Protein AF-A0A2E5WAD1-F1 (afdb_monomer_lite)

Sequence (113 aa):
MRWTLRTIFIHGFAVATLPQMLMAQTTISIWQDGGGDVVSLGDALDELPNRLGEPYVLEFLDSGTYQEMVIVEVRIRDNGSLTIRAASGVAPILRASENKGPGRDRLYRTDTS

pLDDT: mean 76.49, std 21.77, range [30.94, 97.62]

Structure (mmCIF, N/CA/C/O backbone):
data_AF-A0A2E5WAD1-F1
#
_entry.id   AF-A0A2E5WAD1-F1
#
loop_
_atom_site.group_PDB
_atom_site.id
_atom_site.type_symbol
_atom_site.label_atom_id
_atom_site.label_alt_id
_atom_site.label_comp_id
_atom_site.label_asym_id
_atom_site.label_entity_id
_atom_site.label_seq_id
_atom_site.pdbx_PDB_ins_code
_atom_site.Cartn_x
_atom_site.Cartn_y
_atom_site.Cartn_z
_atom_site.occupancy
_atom_site.B_iso_or_equiv
_atom_site.auth_seq_id
_atom_site.auth_comp_id
_atom_site.auth_asym_id
_atom_site.auth_atom_id
_atom_site.pdbx_PDB_model_num
ATOM 1 N N . MET A 1 1 ? -66.825 21.015 -33.545 1.00 37.91 1 MET A N 1
ATOM 2 C CA . MET A 1 1 ? -65.388 20.788 -33.810 1.00 37.91 1 MET A CA 1
ATOM 3 C C . MET A 1 1 ? -64.734 20.359 -32.507 1.00 37.91 1 MET A C 1
ATOM 5 O O . MET A 1 1 ? -64.839 21.076 -31.524 1.00 37.91 1 MET A O 1
ATOM 9 N N . ARG A 1 2 ? -64.199 19.134 -32.478 1.00 43.91 2 ARG A N 1
ATOM 10 C CA . ARG A 1 2 ? -63.580 18.470 -31.321 1.00 43.91 2 ARG A CA 1
ATOM 11 C C . ARG A 1 2 ? -62.063 18.604 -31.435 1.00 43.91 2 ARG A C 1
ATOM 13 O O . ARG A 1 2 ? -61.547 18.250 -32.488 1.00 43.91 2 ARG A O 1
ATOM 20 N N . TRP A 1 3 ? -61.384 19.014 -30.367 1.00 30.94 3 TRP A N 1
ATOM 21 C CA . TRP A 1 3 ? -59.949 18.777 -30.183 1.00 30.94 3 TRP A CA 1
ATOM 22 C C . TRP A 1 3 ? -59.696 18.354 -28.733 1.00 30.94 3 TRP A C 1
ATOM 24 O O . TRP A 1 3 ? -60.181 18.975 -27.791 1.00 30.94 3 TRP A O 1
ATOM 34 N N . THR A 1 4 ? -59.023 17.217 -28.595 1.00 44.78 4 THR A N 1
ATOM 35 C CA . THR A 1 4 ? -58.898 16.388 -27.393 1.00 44.78 4 THR A CA 1
ATOM 36 C C . THR A 1 4 ? -57.599 16.727 -26.660 1.00 44.78 4 THR A C 1
ATOM 38 O O . THR A 1 4 ? -56.528 16.687 -27.262 1.00 44.78 4 THR A O 1
ATOM 41 N N . LEU A 1 5 ? -57.678 17.026 -25.362 1.00 39.53 5 LEU A N 1
ATOM 42 C CA . LEU A 1 5 ? -56.524 17.257 -24.489 1.00 39.53 5 LEU A CA 1
ATOM 43 C C . LEU A 1 5 ? -55.908 15.898 -24.103 1.00 39.53 5 LEU A C 1
ATOM 45 O O . LEU A 1 5 ? -56.587 15.065 -23.503 1.00 39.53 5 LEU A O 1
ATOM 49 N N . ARG A 1 6 ? -54.644 15.638 -24.461 1.00 40.22 6 ARG A N 1
ATOM 50 C CA . ARG A 1 6 ? -53.900 14.457 -23.989 1.00 40.22 6 ARG A CA 1
ATOM 51 C C . ARG A 1 6 ? -53.031 14.842 -22.793 1.00 40.22 6 ARG A C 1
ATOM 53 O O . ARG A 1 6 ? -51.970 15.435 -22.953 1.00 40.22 6 ARG A O 1
ATOM 60 N N . THR A 1 7 ? -53.503 14.480 -21.607 1.00 45.03 7 THR A N 1
ATOM 61 C CA . THR A 1 7 ? -52.747 14.470 -20.350 1.00 45.03 7 THR A CA 1
ATOM 62 C C . THR A 1 7 ? -51.622 13.436 -20.429 1.00 45.03 7 THR A C 1
ATOM 64 O O . THR A 1 7 ? -51.885 12.266 -20.706 1.00 45.03 7 THR A O 1
ATOM 67 N N . ILE A 1 8 ? -50.381 13.848 -20.169 1.00 51.16 8 ILE A N 1
ATOM 68 C CA . ILE A 1 8 ? -49.234 12.946 -20.003 1.00 51.16 8 ILE A CA 1
ATOM 69 C C . ILE A 1 8 ? -48.990 12.786 -18.500 1.00 51.16 8 ILE A C 1
ATOM 71 O O . ILE A 1 8 ? -48.643 13.744 -17.815 1.00 51.16 8 ILE A O 1
ATOM 75 N N . PHE A 1 9 ? -49.194 11.57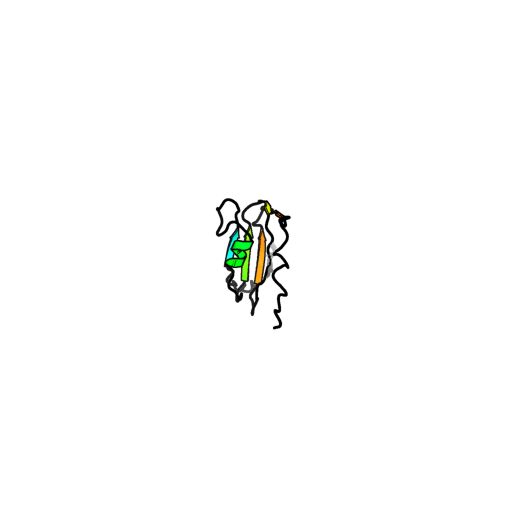1 -17.989 1.00 44.59 9 PHE A N 1
ATOM 76 C CA . PHE A 1 9 ? -48.750 11.155 -16.660 1.00 44.59 9 PHE A CA 1
ATOM 77 C C . PHE A 1 9 ? -47.267 10.778 -16.737 1.00 44.59 9 PHE A C 1
ATOM 79 O O . PHE A 1 9 ? -46.920 9.820 -17.426 1.00 44.59 9 PHE A O 1
ATOM 86 N N . ILE A 1 10 ? -46.401 11.483 -16.009 1.00 50.81 10 ILE A N 1
ATOM 87 C CA . ILE A 1 10 ? -45.027 11.035 -15.754 1.00 50.81 10 ILE A CA 1
ATOM 88 C C . ILE A 1 10 ? -45.010 10.431 -14.348 1.00 50.81 10 ILE A C 1
ATOM 90 O O . ILE A 1 10 ? -45.017 11.150 -13.354 1.00 50.81 10 ILE A O 1
ATOM 94 N N . HIS A 1 11 ? -45.023 9.100 -14.273 1.00 43.56 11 HIS A N 1
ATOM 95 C CA . HIS A 1 11 ? -44.591 8.372 -13.081 1.00 43.56 11 HIS A CA 1
ATOM 96 C C . HIS A 1 11 ? -43.078 8.171 -13.197 1.00 43.56 11 HIS A C 1
ATOM 98 O O . HIS A 1 11 ? -42.622 7.398 -14.035 1.00 43.56 11 HIS A O 1
ATOM 104 N N . GLY A 1 12 ? -42.304 8.885 -12.383 1.00 44.12 12 GLY A N 1
ATOM 105 C CA . GLY A 1 12 ? -40.846 8.794 -12.364 1.00 44.12 12 GLY A CA 1
ATOM 106 C C . GLY A 1 12 ? -40.327 8.783 -10.933 1.00 44.12 12 GLY A C 1
ATOM 107 O O . GLY A 1 12 ? -40.199 9.832 -10.317 1.00 44.12 12 GLY A O 1
ATOM 108 N N . PHE A 1 13 ? -40.107 7.569 -10.432 1.00 47.00 13 PHE A N 1
ATOM 109 C CA . PHE A 1 13 ? -39.392 7.147 -9.226 1.00 47.00 13 PHE A CA 1
ATOM 110 C C . PHE A 1 13 ? -38.552 8.216 -8.501 1.00 47.00 13 PHE A C 1
ATOM 112 O O . PHE A 1 13 ? -37.535 8.682 -9.010 1.00 47.00 13 PHE A O 1
ATOM 119 N N . ALA A 1 14 ? -38.909 8.498 -7.245 1.00 48.00 14 ALA A N 1
ATOM 120 C CA . ALA A 1 14 ? -37.987 9.090 -6.284 1.00 48.00 14 ALA A CA 1
ATOM 121 C C . ALA A 1 14 ? -36.988 8.010 -5.831 1.00 48.00 14 ALA A C 1
ATOM 123 O O . ALA A 1 14 ? -37.350 7.084 -5.105 1.00 48.00 14 ALA A O 1
ATOM 124 N N . VAL A 1 15 ? -35.734 8.106 -6.277 1.00 53.50 15 VAL A N 1
ATOM 125 C CA . VAL A 1 15 ? -34.630 7.315 -5.721 1.00 53.50 15 VAL A CA 1
ATOM 126 C C . VAL A 1 15 ? -34.220 7.983 -4.412 1.00 53.50 15 VAL A C 1
ATOM 128 O O . VAL A 1 15 ? -33.628 9.058 -4.420 1.00 53.50 15 VAL A O 1
ATOM 131 N N . ALA A 1 16 ? -34.570 7.373 -3.282 1.00 51.09 16 ALA A N 1
ATOM 132 C CA . ALA A 1 16 ? -34.049 7.781 -1.986 1.00 51.09 16 ALA A CA 1
ATOM 133 C C . ALA A 1 16 ? -32.577 7.350 -1.895 1.00 51.09 16 ALA A C 1
ATOM 135 O O . ALA A 1 16 ? -32.273 6.194 -1.605 1.00 51.09 16 ALA A O 1
ATOM 136 N N . THR A 1 17 ? -31.654 8.267 -2.179 1.00 57.22 17 THR A N 1
ATOM 137 C CA . THR A 1 17 ? -30.232 8.095 -1.877 1.00 57.22 17 THR A CA 1
ATOM 138 C C . THR A 1 17 ? -30.083 8.084 -0.357 1.00 57.22 17 THR A C 1
ATOM 140 O O . THR A 1 17 ? -30.157 9.126 0.292 1.00 57.22 17 THR A O 1
ATOM 143 N N . LEU A 1 18 ? -29.929 6.896 0.236 1.00 53.94 18 LEU 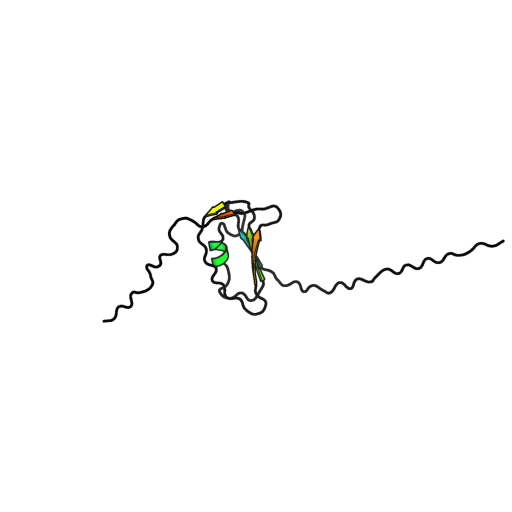A N 1
ATOM 144 C CA . LEU A 1 18 ? -29.527 6.781 1.637 1.00 53.94 18 LEU A CA 1
ATOM 145 C C . LEU A 1 18 ? -28.176 7.498 1.800 1.00 53.94 18 LEU A C 1
ATOM 147 O O . LEU A 1 18 ? -27.292 7.285 0.964 1.00 53.94 18 LEU A O 1
ATOM 151 N N . PRO A 1 19 ? -27.992 8.339 2.833 1.00 46.12 19 PRO A N 1
ATOM 152 C CA . PRO A 1 19 ? -26.701 8.950 3.097 1.00 46.12 19 PRO A CA 1
ATOM 153 C C . PRO A 1 19 ? -25.702 7.828 3.374 1.00 46.12 19 PRO A C 1
ATOM 155 O O . PRO A 1 19 ? -25.776 7.145 4.395 1.00 46.12 19 PRO A O 1
ATOM 158 N N . GLN A 1 20 ? -24.787 7.602 2.435 1.00 52.53 20 GLN A N 1
ATOM 159 C CA . GLN A 1 20 ? -23.634 6.752 2.674 1.00 52.53 20 GLN A CA 1
ATOM 160 C C . GLN A 1 20 ? -22.819 7.467 3.751 1.00 52.53 20 GLN A C 1
ATOM 162 O O . GLN A 1 20 ? -22.285 8.547 3.500 1.00 52.53 20 GLN A O 1
ATOM 167 N N . MET A 1 21 ? -22.798 6.924 4.973 1.00 47.94 21 MET A N 1
ATOM 168 C CA . MET A 1 21 ? -21.865 7.387 5.996 1.00 47.94 21 MET A CA 1
ATOM 169 C C . MET A 1 21 ? -20.471 7.304 5.381 1.00 47.94 21 MET A C 1
ATOM 171 O O . MET A 1 21 ? -19.987 6.210 5.093 1.00 47.94 21 MET A O 1
ATOM 175 N N . LEU A 1 22 ? -19.864 8.464 5.132 1.00 54.47 22 LEU A N 1
ATOM 176 C CA . LEU A 1 22 ? -18.481 8.573 4.704 1.00 54.47 22 LEU A CA 1
ATOM 177 C C . LEU A 1 22 ? -17.631 8.085 5.881 1.00 54.47 22 LEU A C 1
ATOM 179 O O . LEU A 1 22 ? -17.329 8.845 6.798 1.00 54.47 22 LEU A O 1
ATOM 183 N N . MET A 1 23 ? -17.346 6.786 5.917 1.00 59.56 23 MET A N 1
ATOM 184 C CA . MET A 1 23 ? -16.356 6.236 6.835 1.00 59.56 23 MET A CA 1
ATOM 185 C C . MET A 1 23 ? -15.029 6.893 6.458 1.00 59.56 23 MET A C 1
ATOM 187 O O . MET A 1 23 ? -14.614 6.799 5.301 1.00 59.56 23 MET A O 1
ATOM 191 N N . ALA A 1 24 ? -14.409 7.607 7.399 1.00 71.75 24 ALA A N 1
ATOM 192 C CA . ALA A 1 24 ? -13.060 8.118 7.206 1.00 71.75 24 ALA A CA 1
ATOM 193 C C . ALA A 1 24 ? -12.160 6.922 6.870 1.00 71.75 24 ALA A C 1
ATOM 195 O O . ALA A 1 24 ? -12.124 5.942 7.611 1.00 71.75 24 ALA A O 1
ATOM 196 N N . GLN A 1 25 ? -11.539 6.965 5.696 1.00 85.81 25 GLN A N 1
ATOM 197 C CA . GLN A 1 25 ? -10.651 5.925 5.202 1.00 85.81 25 GLN A CA 1
ATOM 198 C C . GLN A 1 25 ? -9.269 6.539 5.057 1.00 85.81 25 GLN A C 1
ATOM 200 O O . GLN A 1 25 ? -9.098 7.513 4.321 1.00 85.81 25 GLN A O 1
ATOM 205 N N . THR A 1 26 ? -8.294 5.953 5.738 1.00 92.50 26 THR A N 1
ATOM 206 C CA . THR A 1 26 ? -6.903 6.392 5.670 1.00 92.50 26 THR A CA 1
ATOM 207 C C . THR A 1 26 ? -6.195 5.602 4.572 1.00 92.50 26 THR A C 1
ATOM 209 O O . THR A 1 26 ? -6.278 4.376 4.540 1.00 92.50 26 THR A O 1
ATOM 212 N N . THR A 1 27 ? -5.544 6.288 3.632 1.00 95.56 27 THR A N 1
ATOM 213 C CA . THR A 1 27 ? -4.817 5.652 2.518 1.00 95.56 27 THR A CA 1
ATOM 214 C C . THR A 1 27 ? -3.326 5.929 2.656 1.00 95.56 27 THR A C 1
ATOM 216 O O . THR A 1 27 ? -2.956 7.083 2.837 1.00 95.56 27 THR A O 1
ATOM 219 N N . ILE A 1 28 ? -2.508 4.880 2.565 1.00 96.38 28 ILE A N 1
ATOM 220 C CA . ILE A 1 28 ? -1.044 4.931 2.485 1.00 96.38 28 ILE A CA 1
ATOM 221 C C . ILE A 1 28 ? -0.662 4.486 1.076 1.00 96.38 28 ILE A C 1
ATOM 223 O O . ILE A 1 28 ? -1.044 3.398 0.629 1.00 96.38 28 ILE A O 1
ATOM 227 N N . SER A 1 29 ? 0.051 5.343 0.358 1.00 97.12 29 SER A N 1
ATOM 228 C CA . SER A 1 29 ? 0.442 5.113 -1.027 1.00 97.12 29 SER A CA 1
ATOM 229 C C . SER A 1 29 ? 1.833 4.487 -1.141 1.00 97.12 29 SER A C 1
ATOM 231 O O . SER A 1 29 ? 2.786 4.922 -0.499 1.00 97.12 29 SER A O 1
ATOM 233 N N . ILE A 1 30 ? 1.951 3.461 -1.984 1.00 97.06 30 ILE A N 1
ATOM 234 C CA . ILE A 1 30 ? 3.175 2.686 -2.204 1.00 97.06 30 ILE A CA 1
ATOM 235 C C . ILE A 1 30 ? 3.651 2.910 -3.641 1.00 97.06 30 ILE A C 1
ATOM 237 O O . ILE A 1 30 ? 2.921 2.621 -4.592 1.00 97.06 30 ILE A O 1
ATOM 241 N N . TRP A 1 31 ? 4.885 3.383 -3.816 1.00 96.50 31 TRP A N 1
ATOM 242 C CA . TRP A 1 31 ? 5.515 3.559 -5.131 1.00 96.50 31 TRP A CA 1
ATOM 243 C C . TRP A 1 31 ? 7.024 3.319 -5.020 1.00 96.50 31 TRP A C 1
ATOM 245 O O . TRP A 1 31 ? 7.720 4.058 -4.326 1.00 96.50 31 TRP A O 1
ATOM 255 N N . GLN A 1 32 ? 7.549 2.317 -5.733 1.00 91.00 32 GLN A N 1
ATOM 256 C CA . GLN A 1 32 ? 8.950 1.888 -5.619 1.00 91.00 32 GLN A CA 1
ATOM 257 C C . GLN A 1 32 ? 9.970 2.990 -5.985 1.00 91.00 32 GLN A C 1
ATOM 259 O O . GLN A 1 32 ? 11.072 3.015 -5.444 1.00 91.00 32 GLN A O 1
ATOM 264 N N . ASP A 1 33 ? 9.597 3.923 -6.870 1.00 91.00 33 ASP A N 1
ATOM 265 C CA . ASP A 1 33 ? 10.461 5.013 -7.345 1.00 91.00 33 ASP A CA 1
ATOM 266 C C . ASP A 1 33 ? 10.410 6.264 -6.442 1.00 91.00 33 ASP A C 1
ATOM 268 O O . ASP A 1 33 ? 10.978 7.301 -6.786 1.00 91.00 33 ASP A O 1
ATOM 272 N N . GLY A 1 34 ? 9.725 6.191 -5.292 1.00 87.12 34 GLY A N 1
ATOM 273 C CA . GLY A 1 34 ? 9.675 7.275 -4.303 1.00 87.12 34 GLY A CA 1
ATOM 274 C C . GLY A 1 34 ? 8.647 8.373 -4.591 1.00 87.12 34 GLY A C 1
ATOM 275 O O . GLY A 1 34 ? 8.800 9.491 -4.108 1.00 87.12 34 GLY A O 1
ATOM 276 N N . GLY A 1 35 ? 7.613 8.082 -5.388 1.00 88.31 35 GLY A N 1
ATOM 277 C CA . GLY A 1 35 ? 6.507 9.013 -5.651 1.00 88.31 35 GLY A CA 1
ATOM 278 C C . GLY A 1 35 ? 5.275 8.842 -4.747 1.00 88.31 35 GLY A C 1
ATOM 279 O O . GLY A 1 35 ? 4.299 9.564 -4.932 1.00 88.31 35 GLY A O 1
ATOM 280 N N . GLY A 1 36 ? 5.298 7.881 -3.819 1.00 91.00 36 GLY A N 1
ATOM 281 C CA . GLY A 1 36 ? 4.251 7.622 -2.822 1.00 91.00 36 GLY A CA 1
ATOM 282 C C . GLY A 1 36 ? 4.710 7.981 -1.406 1.00 91.00 36 GLY A C 1
ATOM 283 O O . GLY A 1 36 ? 5.813 8.496 -1.227 1.00 91.00 36 GLY A O 1
ATOM 284 N N . ASP A 1 37 ? 3.874 7.686 -0.410 1.00 95.25 37 ASP A N 1
ATOM 285 C CA . ASP A 1 37 ? 4.202 7.866 1.013 1.00 95.25 37 ASP A CA 1
ATOM 286 C C . ASP A 1 37 ? 5.367 6.954 1.426 1.00 95.25 37 ASP A C 1
ATOM 288 O O . ASP A 1 37 ? 6.277 7.376 2.139 1.00 95.25 37 ASP A O 1
ATOM 292 N N . VAL A 1 38 ? 5.376 5.723 0.902 1.00 96.06 38 VAL A N 1
ATOM 293 C CA . VAL A 1 38 ? 6.414 4.712 1.137 1.00 96.06 38 VAL A CA 1
ATOM 294 C C . VAL A 1 38 ? 6.798 3.974 -0.150 1.00 96.06 38 VAL A C 1
ATOM 296 O O . VAL A 1 38 ? 6.114 4.048 -1.175 1.00 96.06 38 VAL A O 1
ATOM 299 N N . VAL A 1 39 ? 7.911 3.233 -0.107 1.00 94.50 39 VAL A N 1
ATOM 300 C CA . VAL A 1 39 ? 8.475 2.526 -1.275 1.00 94.50 39 VAL A CA 1
ATOM 301 C C . VAL A 1 39 ? 8.234 1.015 -1.273 1.00 94.50 39 VAL A C 1
ATOM 303 O O . VAL A 1 39 ? 8.434 0.375 -2.304 1.00 94.50 39 VAL A O 1
ATOM 306 N N . SER A 1 40 ? 7.795 0.433 -0.153 1.00 93.94 40 SER A N 1
ATOM 307 C CA . SER A 1 40 ? 7.555 -1.010 -0.009 1.00 93.94 40 SER A CA 1
ATOM 308 C C . SER A 1 40 ? 6.260 -1.312 0.748 1.00 93.94 40 SER A C 1
ATOM 310 O O . SER A 1 40 ? 5.725 -0.456 1.458 1.00 93.94 40 SER A O 1
ATOM 312 N N . LEU A 1 41 ? 5.742 -2.536 0.599 1.00 93.56 41 LEU A N 1
ATOM 313 C CA . LEU A 1 41 ? 4.576 -2.979 1.364 1.00 93.56 41 LEU A CA 1
ATOM 314 C C . LEU A 1 41 ? 4.923 -3.198 2.843 1.00 93.56 41 LEU A C 1
ATOM 316 O O . LEU A 1 41 ? 4.079 -2.946 3.702 1.00 93.56 41 LEU A O 1
ATOM 320 N N . GLY A 1 42 ? 6.142 -3.653 3.143 1.00 92.62 42 GLY A N 1
ATOM 321 C CA . GLY A 1 42 ? 6.654 -3.769 4.508 1.00 92.62 42 GLY A CA 1
ATOM 322 C C . GLY A 1 42 ? 6.623 -2.439 5.261 1.00 92.62 42 GLY A C 1
ATOM 323 O O . GLY A 1 42 ? 6.013 -2.367 6.324 1.00 92.62 42 GLY A O 1
ATOM 324 N N . ASP A 1 43 ? 7.176 -1.376 4.669 1.00 92.31 43 ASP A N 1
ATOM 325 C CA . ASP A 1 43 ? 7.163 -0.036 5.277 1.00 92.31 43 ASP A CA 1
ATOM 326 C C . ASP A 1 43 ? 5.723 0.452 5.504 1.00 92.31 43 ASP A C 1
ATOM 328 O O . ASP A 1 43 ? 5.390 0.966 6.569 1.00 92.31 43 ASP A O 1
ATOM 332 N N . ALA A 1 44 ? 4.831 0.209 4.536 1.00 94.12 44 ALA A N 1
ATOM 333 C CA . ALA A 1 44 ? 3.420 0.579 4.642 1.00 94.12 44 ALA A CA 1
ATOM 334 C C . ALA A 1 44 ? 2.707 -0.114 5.818 1.00 94.12 44 ALA A C 1
ATOM 336 O O . ALA A 1 44 ? 1.802 0.456 6.425 1.00 94.12 44 ALA A O 1
ATOM 337 N N . LEU A 1 45 ? 3.083 -1.359 6.126 1.00 93.50 45 LEU A N 1
ATOM 338 C CA . LEU A 1 45 ? 2.542 -2.104 7.263 1.00 93.50 45 LEU A CA 1
ATOM 339 C C . LEU A 1 45 ? 3.138 -1.644 8.593 1.00 93.50 45 LEU A C 1
ATOM 341 O O . LEU A 1 45 ? 2.412 -1.632 9.586 1.00 93.50 45 LEU A O 1
ATOM 345 N N . ASP A 1 46 ? 4.411 -1.249 8.611 1.00 92.25 46 ASP A N 1
ATOM 346 C CA . ASP A 1 46 ? 5.074 -0.696 9.795 1.00 92.25 46 ASP A CA 1
ATOM 347 C C . ASP A 1 46 ? 4.508 0.683 10.185 1.00 92.25 46 ASP A C 1
ATOM 349 O O . ASP A 1 46 ? 4.517 1.050 11.363 1.00 92.25 46 ASP A O 1
ATOM 353 N N . GLU A 1 47 ? 3.952 1.428 9.224 1.00 90.94 47 GLU A N 1
ATOM 354 C CA . GLU A 1 47 ? 3.234 2.684 9.477 1.00 90.94 47 GLU A CA 1
ATOM 355 C C . GLU A 1 47 ? 1.829 2.490 10.067 1.00 90.94 47 GLU A C 1
ATOM 357 O O . GLU A 1 47 ? 1.255 3.424 10.641 1.00 90.94 47 GLU A O 1
ATOM 362 N N . LEU A 1 48 ? 1.251 1.288 9.966 1.00 91.19 48 LEU A N 1
ATOM 363 C CA . LEU A 1 48 ? -0.072 1.033 10.523 1.00 91.19 48 LEU A CA 1
ATOM 364 C C . LEU A 1 48 ? -0.040 1.073 12.056 1.00 91.19 48 LEU A C 1
ATOM 366 O O . LEU A 1 48 ? 0.866 0.533 12.698 1.00 91.19 48 LEU A O 1
ATOM 370 N N . PRO A 1 49 ? -1.082 1.625 12.705 1.00 89.75 49 PRO A N 1
ATOM 371 C CA . PRO A 1 49 ? -1.176 1.524 14.148 1.00 89.75 49 PRO A CA 1
ATOM 372 C C . PRO A 1 49 ? -1.346 0.056 14.563 1.00 89.75 49 PRO A C 1
ATOM 374 O O . PRO A 1 49 ? -2.077 -0.712 13.940 1.00 89.75 49 PRO A O 1
ATOM 377 N N . ASN A 1 50 ? -0.775 -0.310 15.717 1.00 85.81 50 ASN A N 1
ATOM 378 C CA . ASN A 1 50 ? -0.879 -1.655 16.312 1.00 85.81 50 ASN A CA 1
ATOM 379 C C . ASN A 1 50 ? -2.320 -2.191 16.459 1.00 85.81 50 ASN A C 1
ATOM 381 O O . ASN A 1 50 ? -2.527 -3.379 16.725 1.00 85.81 50 ASN A O 1
ATOM 385 N N . ARG A 1 51 ? -3.321 -1.305 16.408 1.00 86.06 51 ARG A N 1
ATOM 386 C CA . ARG A 1 51 ? -4.747 -1.632 16.425 1.00 86.06 51 ARG A CA 1
ATOM 387 C C . ARG A 1 51 ? -5.478 -0.733 15.435 1.00 86.06 51 ARG A C 1
ATOM 389 O O . ARG A 1 51 ? -5.502 0.478 15.635 1.00 86.06 51 ARG A O 1
ATOM 396 N N . LEU A 1 52 ? -6.120 -1.331 14.435 1.00 90.06 52 LEU A N 1
ATOM 397 C CA . LEU A 1 52 ? -6.947 -0.597 13.479 1.00 90.06 52 LEU A CA 1
ATOM 398 C C . LEU A 1 52 ? -8.346 -0.388 14.063 1.00 90.06 52 LEU A C 1
ATOM 400 O O . LEU A 1 52 ? -9.066 -1.363 14.288 1.00 90.06 52 LEU A O 1
ATOM 404 N N . GLY A 1 53 ? -8.706 0.870 14.320 1.00 89.62 53 GLY A N 1
ATOM 405 C CA . GLY A 1 53 ? -10.064 1.279 14.706 1.00 89.62 53 GLY A CA 1
ATOM 406 C C . GLY A 1 53 ? -10.910 1.804 13.540 1.00 89.62 53 GLY A C 1
ATOM 407 O O . GLY A 1 53 ? -12.113 1.987 13.694 1.00 89.62 53 GLY A O 1
ATOM 408 N N . GLU A 1 54 ? -10.294 2.026 12.378 1.00 90.25 54 GLU A N 1
ATOM 409 C CA . GLU A 1 54 ? -10.918 2.572 11.170 1.00 90.25 54 GLU A CA 1
ATOM 410 C C . GLU A 1 54 ? -10.406 1.848 9.907 1.00 90.25 54 GLU A C 1
ATOM 412 O O . GLU A 1 54 ? -9.455 1.061 9.997 1.00 90.25 54 GLU A O 1
ATOM 417 N N . PRO A 1 55 ? -11.055 2.022 8.743 1.00 93.62 55 PRO A N 1
ATOM 418 C CA . PRO A 1 55 ? -10.587 1.466 7.475 1.00 93.62 55 PRO A CA 1
ATOM 419 C C . PRO A 1 55 ? -9.263 2.076 6.988 1.00 93.62 55 PRO A C 1
ATOM 421 O O . PRO A 1 55 ? -9.159 3.288 6.808 1.00 93.62 55 PRO A O 1
ATOM 424 N N . TYR A 1 56 ? -8.297 1.214 6.668 1.00 94.62 56 TYR A N 1
ATOM 425 C CA . TYR A 1 56 ? -7.032 1.557 6.020 1.00 94.62 56 TYR A CA 1
ATOM 426 C C . TYR A 1 56 ? -6.936 0.947 4.622 1.00 94.62 56 TYR A C 1
ATOM 428 O O . TYR A 1 56 ? -7.373 -0.185 4.384 1.00 94.62 56 TYR A O 1
ATOM 436 N N . VAL A 1 57 ? -6.321 1.688 3.706 1.00 96.31 57 VAL A N 1
ATOM 437 C CA . VAL A 1 57 ? -5.967 1.229 2.362 1.00 96.31 57 VAL A CA 1
ATOM 438 C C . VAL A 1 57 ? -4.474 1.383 2.160 1.00 96.31 57 VAL A C 1
ATOM 440 O O . VAL A 1 57 ? -3.949 2.478 2.302 1.00 96.31 57 VAL A O 1
ATOM 443 N N . LEU A 1 58 ? -3.812 0.300 1.776 1.00 96.62 58 LEU A N 1
ATOM 444 C CA . LEU A 1 58 ? -2.472 0.340 1.209 1.00 96.62 58 LEU A CA 1
ATOM 445 C C . LEU A 1 58 ? -2.634 0.267 -0.310 1.00 96.62 58 LEU A C 1
ATOM 447 O O . LEU A 1 58 ? -3.154 -0.728 -0.830 1.00 96.62 58 LEU A O 1
ATOM 451 N N . GLU A 1 59 ? -2.281 1.342 -1.009 1.00 97.62 59 GLU A N 1
ATOM 452 C CA . GLU A 1 59 ? -2.527 1.491 -2.444 1.00 97.62 59 GLU A CA 1
ATOM 453 C C . GLU A 1 59 ? -1.223 1.559 -3.238 1.00 97.62 59 GLU A C 1
ATOM 455 O O . GLU A 1 59 ? -0.434 2.483 -3.071 1.00 97.62 59 GLU A O 1
ATOM 460 N N . PHE A 1 60 ? -1.017 0.605 -4.144 1.00 97.56 60 PHE A N 1
ATOM 461 C CA . PHE A 1 60 ? 0.107 0.630 -5.080 1.00 97.56 60 PHE A CA 1
ATOM 462 C C . PHE A 1 60 ? -0.163 1.598 -6.233 1.00 97.56 60 PHE A C 1
ATOM 464 O O . PHE A 1 60 ? -1.151 1.437 -6.958 1.00 97.56 60 PHE A O 1
ATOM 471 N N . LEU A 1 61 ? 0.733 2.565 -6.428 1.00 97.19 61 LEU A N 1
ATOM 472 C CA . LEU A 1 61 ? 0.635 3.586 -7.474 1.00 97.19 61 LEU A CA 1
ATOM 473 C C . LEU A 1 61 ? 1.393 3.225 -8.759 1.00 97.19 61 LEU A C 1
ATOM 475 O O . LEU A 1 61 ? 1.184 3.869 -9.786 1.00 97.19 61 LEU A O 1
ATOM 479 N N . ASP A 1 62 ? 2.234 2.188 -8.734 1.00 96.62 62 ASP A N 1
ATOM 480 C CA . ASP A 1 62 ? 3.004 1.725 -9.889 1.00 96.62 62 ASP A CA 1
ATOM 481 C C . ASP A 1 62 ? 2.776 0.235 -10.213 1.00 96.62 62 ASP A C 1
ATOM 483 O O . ASP A 1 62 ? 2.211 -0.533 -9.433 1.00 96.62 62 ASP A O 1
ATOM 487 N N . SER A 1 63 ? 3.198 -0.179 -11.413 1.00 96.19 63 SER A N 1
ATOM 488 C CA . SER A 1 63 ? 3.141 -1.587 -11.854 1.00 96.19 63 SER A CA 1
ATOM 489 C C . SER A 1 63 ? 4.474 -2.313 -11.630 1.00 96.19 63 SER A C 1
ATOM 491 O O . SER A 1 63 ? 4.876 -3.161 -12.429 1.00 96.19 63 SER A O 1
ATOM 493 N N . GLY A 1 64 ? 5.201 -1.925 -10.582 1.00 93.69 64 GLY A N 1
ATOM 494 C CA . GLY A 1 64 ? 6.498 -2.469 -10.213 1.00 93.69 64 GLY A CA 1
ATOM 495 C C . GLY A 1 64 ? 6.451 -3.929 -9.778 1.00 93.69 64 GLY A C 1
ATOM 496 O O . GLY A 1 64 ? 5.394 -4.497 -9.495 1.00 93.69 64 GLY A O 1
ATOM 497 N N . THR A 1 65 ? 7.630 -4.555 -9.724 1.00 94.62 65 THR A N 1
ATOM 498 C CA . THR A 1 65 ? 7.794 -5.866 -9.083 1.00 94.62 65 THR A CA 1
ATOM 499 C C . THR A 1 65 ? 8.428 -5.677 -7.713 1.00 94.62 65 THR A C 1
ATOM 501 O O . THR A 1 65 ? 9.629 -5.444 -7.605 1.00 94.62 65 THR A O 1
ATOM 504 N N . TYR A 1 66 ? 7.624 -5.854 -6.675 1.00 92.88 66 TYR A N 1
ATOM 505 C CA . TYR A 1 66 ? 8.013 -5.749 -5.276 1.00 92.88 66 TYR A CA 1
ATOM 506 C C . TYR A 1 66 ? 8.542 -7.104 -4.799 1.00 92.88 66 TYR A C 1
ATOM 508 O O . TYR A 1 66 ? 7.785 -8.073 -4.692 1.00 92.88 66 TYR A O 1
ATOM 516 N N . GLN A 1 67 ? 9.857 -7.197 -4.577 1.00 92.12 67 GLN A N 1
ATOM 517 C CA . GLN A 1 67 ? 10.528 -8.420 -4.122 1.00 92.12 67 GLN A CA 1
ATOM 518 C C . GLN A 1 67 ? 10.788 -8.383 -2.618 1.00 92.12 67 GLN A C 1
ATOM 520 O O . GLN A 1 67 ? 11.862 -7.994 -2.166 1.00 92.12 67 GL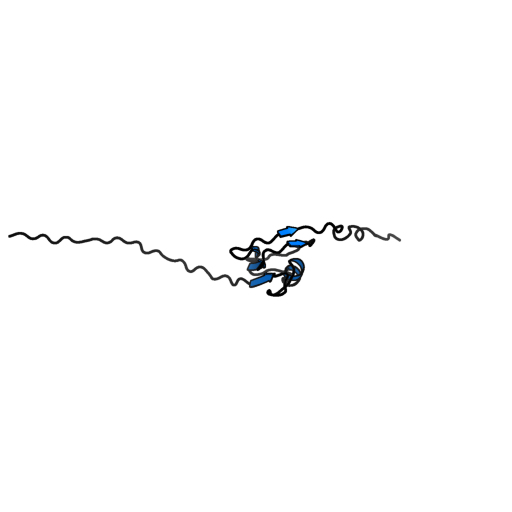N A O 1
ATOM 525 N N . GLU A 1 68 ? 9.814 -8.830 -1.837 1.00 87.88 68 GLU A N 1
ATOM 526 C CA . GLU A 1 68 ? 9.862 -8.768 -0.377 1.00 87.88 68 GLU A CA 1
ATOM 527 C C . GLU A 1 68 ? 9.137 -9.962 0.251 1.00 87.88 68 GLU A C 1
ATOM 529 O O . GLU A 1 68 ? 8.261 -10.581 -0.357 1.00 87.88 68 GLU A O 1
ATOM 534 N N . MET A 1 69 ? 9.537 -10.329 1.470 1.00 87.12 69 MET A N 1
ATOM 535 C CA . MET A 1 69 ? 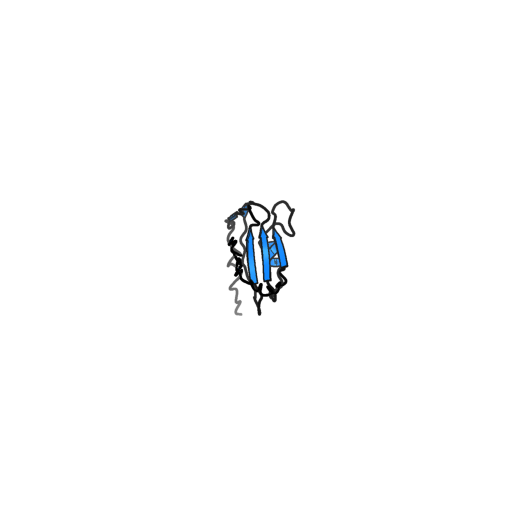8.749 -11.223 2.312 1.00 87.12 69 MET A CA 1
ATOM 536 C C . MET A 1 69 ? 8.055 -10.382 3.371 1.00 87.12 69 MET A C 1
ATOM 538 O O . MET A 1 69 ? 8.712 -9.771 4.207 1.00 87.12 69 MET A O 1
ATOM 542 N N . VAL A 1 70 ? 6.728 -10.407 3.350 1.00 85.19 70 VAL A N 1
ATOM 543 C CA . VAL A 1 70 ? 5.894 -9.583 4.218 1.00 85.19 70 VAL A CA 1
ATOM 544 C C . VAL A 1 70 ? 5.047 -10.482 5.104 1.00 85.19 70 VAL A C 1
ATOM 546 O O . VAL A 1 70 ? 4.425 -11.432 4.623 1.00 85.19 70 VAL A O 1
ATOM 549 N N . ILE A 1 71 ? 5.019 -10.186 6.402 1.00 85.56 71 ILE A N 1
ATOM 550 C CA . ILE A 1 71 ? 4.128 -10.836 7.363 1.00 85.56 71 ILE A CA 1
ATOM 551 C C . ILE A 1 71 ? 3.116 -9.792 7.824 1.00 85.56 71 ILE A C 1
ATOM 553 O O . ILE A 1 71 ? 3.484 -8.764 8.381 1.00 85.56 71 ILE A O 1
ATOM 557 N N . VAL A 1 72 ? 1.832 -10.058 7.588 1.00 86.62 72 VAL A N 1
ATOM 558 C CA . VAL A 1 72 ? 0.748 -9.154 7.985 1.00 86.62 72 VAL A CA 1
ATOM 559 C C . VAL A 1 72 ? 0.257 -9.551 9.378 1.00 86.62 72 VAL A C 1
ATOM 561 O O . VAL A 1 72 ? -0.552 -10.467 9.519 1.00 86.62 72 VAL A O 1
ATOM 564 N N . GLU A 1 73 ? 0.739 -8.862 10.413 1.00 86.50 73 GLU A N 1
ATOM 565 C CA . GLU A 1 73 ? 0.322 -9.065 11.810 1.00 86.50 73 GLU A CA 1
ATOM 566 C C . GLU A 1 73 ? -0.510 -7.885 12.328 1.00 86.50 73 GLU A C 1
ATOM 568 O O . GLU A 1 73 ? -0.086 -7.110 13.182 1.00 86.50 73 GLU A O 1
ATOM 573 N N . VAL A 1 74 ? -1.732 -7.740 11.818 1.00 86.50 74 VAL A N 1
ATOM 574 C CA . VAL A 1 74 ? -2.579 -6.581 12.128 1.00 86.50 74 VAL A CA 1
ATOM 575 C C . VAL A 1 74 ? -3.733 -6.968 13.047 1.00 86.50 74 VAL A C 1
ATOM 577 O O . VAL A 1 74 ? -4.460 -7.931 12.798 1.00 86.50 74 VAL A O 1
ATOM 580 N N . ARG A 1 75 ? -3.937 -6.200 14.126 1.00 90.81 75 ARG A N 1
ATOM 581 C CA . ARG A 1 75 ? -5.084 -6.376 15.031 1.00 90.81 75 ARG A CA 1
ATOM 582 C C . ARG A 1 75 ? -6.209 -5.428 14.639 1.00 90.81 75 ARG A C 1
ATOM 584 O O . ARG A 1 75 ? -6.097 -4.219 14.822 1.00 90.81 75 ARG A O 1
ATOM 591 N N . ILE A 1 76 ? -7.311 -5.988 14.162 1.00 90.06 76 ILE A N 1
ATOM 592 C CA . ILE A 1 76 ? -8.504 -5.232 13.770 1.00 90.06 76 ILE A CA 1
ATOM 593 C C . ILE A 1 76 ? -9.482 -5.165 14.952 1.00 90.06 76 ILE A C 1
ATOM 595 O O . ILE A 1 76 ? -9.694 -6.168 15.639 1.00 90.06 76 ILE A O 1
ATOM 599 N N . ARG A 1 77 ? -10.060 -3.988 15.216 1.00 88.19 77 ARG A N 1
ATOM 600 C CA . ARG A 1 77 ? -11.135 -3.777 16.199 1.00 88.19 77 ARG A CA 1
ATOM 601 C C . ARG A 1 77 ? -12.328 -3.074 15.564 1.00 88.19 77 ARG A C 1
ATOM 603 O O . ARG A 1 77 ? -12.163 -2.321 14.611 1.00 88.19 77 ARG A O 1
ATOM 610 N N . ASP A 1 78 ? -13.502 -3.286 16.154 1.00 85.31 78 ASP A N 1
ATOM 611 C CA . ASP A 1 78 ? -14.741 -2.584 15.814 1.00 85.31 78 ASP A CA 1
ATOM 612 C C . ASP A 1 78 ? -15.030 -2.630 14.300 1.00 85.31 78 ASP A C 1
ATOM 614 O O . ASP A 1 78 ? -15.192 -3.718 13.748 1.00 85.31 78 ASP A O 1
ATOM 618 N N . ASN A 1 79 ? -15.051 -1.471 13.631 1.00 85.12 79 ASN A N 1
ATOM 619 C CA . ASN A 1 79 ? -15.294 -1.327 12.190 1.00 85.12 79 ASN A CA 1
ATOM 620 C C . ASN A 1 79 ? -14.002 -1.148 11.368 1.00 85.12 79 ASN A C 1
ATOM 622 O O . ASN A 1 79 ? -14.053 -0.715 10.214 1.00 85.12 79 ASN A O 1
ATOM 626 N N . GLY A 1 80 ? -12.839 -1.435 11.956 1.00 89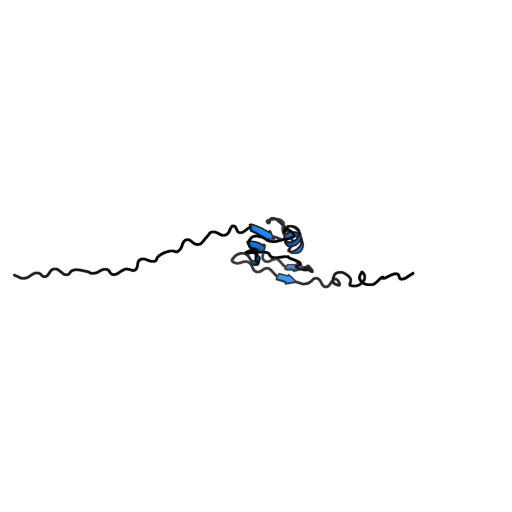.50 80 GLY A N 1
ATOM 627 C CA . GLY A 1 80 ? -11.558 -1.360 11.267 1.00 89.50 80 GLY A CA 1
ATOM 628 C C . GLY A 1 80 ? -11.469 -2.354 10.109 1.00 89.50 80 GLY A C 1
ATOM 629 O O . GLY A 1 80 ? -12.067 -3.429 10.128 1.00 89.50 80 GLY A O 1
ATOM 630 N N . SER A 1 81 ? -10.694 -2.014 9.085 1.00 93.50 81 SER A N 1
ATOM 631 C CA . SER A 1 81 ? -10.353 -2.944 8.005 1.00 93.50 81 SER A CA 1
ATOM 632 C C . SER A 1 81 ? -9.004 -2.577 7.409 1.00 93.50 81 SER A C 1
ATOM 634 O O . SER A 1 81 ? -8.573 -1.434 7.517 1.00 93.50 81 SER A O 1
ATOM 636 N N . LEU A 1 82 ? -8.339 -3.546 6.786 1.00 94.44 82 LEU A N 1
ATOM 637 C CA . LEU A 1 82 ? -7.144 -3.311 5.987 1.00 94.44 82 LEU A CA 1
ATOM 638 C C . LEU A 1 82 ? -7.411 -3.816 4.576 1.00 94.44 82 LEU A C 1
ATOM 640 O O . LEU A 1 82 ? -7.710 -4.993 4.383 1.00 94.44 82 LEU A O 1
ATOM 644 N N . THR A 1 83 ? -7.308 -2.924 3.599 1.00 95.44 83 THR A N 1
ATOM 645 C CA . THR A 1 83 ? -7.408 -3.261 2.180 1.00 95.44 83 THR A CA 1
ATOM 646 C C . THR A 1 83 ? -6.065 -3.015 1.523 1.00 95.44 83 THR A C 1
ATOM 648 O O . THR A 1 83 ? -5.529 -1.922 1.617 1.00 95.44 83 THR A O 1
ATOM 651 N N . ILE A 1 84 ? -5.540 -4.013 0.825 1.00 95.56 84 ILE A N 1
ATOM 652 C CA . ILE A 1 84 ? -4.345 -3.865 -0.007 1.00 95.56 84 ILE A CA 1
ATOM 653 C C . ILE A 1 84 ? -4.821 -3.933 -1.455 1.00 95.56 84 ILE A C 1
ATOM 655 O O . ILE A 1 84 ? -5.469 -4.911 -1.836 1.00 95.56 84 ILE A O 1
ATOM 659 N N . ARG A 1 85 ? -4.568 -2.891 -2.252 1.00 96.25 85 ARG A N 1
ATOM 660 C CA . ARG A 1 85 ? -5.051 -2.817 -3.639 1.00 96.25 85 ARG A CA 1
ATOM 661 C C . ARG A 1 85 ? -4.086 -2.085 -4.560 1.00 96.25 85 ARG A C 1
ATOM 663 O O . ARG A 1 85 ? -3.248 -1.313 -4.115 1.00 96.25 85 ARG A O 1
ATOM 670 N N . ALA A 1 86 ? -4.256 -2.297 -5.857 1.00 97.31 86 ALA A N 1
ATOM 671 C CA . ALA A 1 86 ? -3.635 -1.463 -6.876 1.00 97.31 86 ALA A CA 1
ATOM 672 C C . ALA A 1 86 ? -4.516 -0.250 -7.198 1.00 97.31 86 ALA A C 1
ATOM 674 O O . ALA A 1 86 ? -5.749 -0.351 -7.158 1.00 97.31 86 ALA A O 1
ATOM 675 N N . ALA A 1 87 ? -3.888 0.866 -7.562 1.00 96.12 87 ALA A N 1
ATOM 676 C CA . ALA A 1 87 ? -4.574 1.991 -8.175 1.00 96.12 87 ALA A CA 1
ATOM 677 C C . ALA A 1 87 ? -5.206 1.593 -9.525 1.00 96.12 87 ALA A C 1
ATOM 679 O O . ALA A 1 87 ? -4.861 0.590 -10.157 1.00 96.12 87 ALA A O 1
ATOM 680 N N . SER A 1 88 ? -6.170 2.387 -9.990 1.00 95.44 88 SER A N 1
ATOM 681 C CA . SER A 1 88 ? -6.865 2.109 -11.250 1.00 95.44 88 SER A CA 1
ATOM 682 C C . SER A 1 88 ? -5.899 2.115 -12.439 1.00 95.44 88 SER A C 1
ATOM 684 O O . SER A 1 88 ? -5.203 3.098 -12.672 1.00 95.44 88 SER A O 1
ATOM 686 N N . GLY A 1 89 ? -5.911 1.043 -13.235 1.00 95.62 89 GLY A N 1
ATOM 687 C CA . GLY A 1 89 ? -5.031 0.896 -14.402 1.00 95.62 89 GLY A CA 1
ATOM 688 C C . GLY A 1 89 ? -3.604 0.456 -14.064 1.00 95.62 89 GLY A C 1
ATOM 689 O O . GLY A 1 89 ? -2.763 0.413 -14.958 1.00 95.62 89 GLY A O 1
ATOM 690 N N . VAL A 1 90 ? -3.346 0.111 -12.802 1.00 96.12 90 VAL A N 1
ATOM 691 C CA . VAL A 1 90 ? -2.045 -0.317 -12.295 1.00 96.12 90 VAL A CA 1
ATOM 692 C C . VAL A 1 90 ? -2.080 -1.812 -11.956 1.00 96.12 90 VAL A C 1
ATOM 694 O O . VAL A 1 90 ? -3.092 -2.326 -11.477 1.00 96.12 90 VAL A O 1
ATOM 697 N N . ALA A 1 91 ? -0.984 -2.524 -12.228 1.00 96.12 91 ALA A N 1
ATOM 698 C CA . ALA A 1 91 ? -0.861 -3.964 -11.998 1.00 96.12 91 ALA A CA 1
ATOM 699 C C . ALA A 1 91 ? 0.491 -4.304 -11.335 1.00 96.12 91 ALA A C 1
ATOM 701 O O . ALA A 1 91 ? 1.416 -4.738 -12.026 1.00 96.12 91 ALA A O 1
ATOM 702 N N . PRO A 1 92 ? 0.633 -4.095 -10.012 1.00 95.69 92 PRO A N 1
ATOM 703 C CA . PRO A 1 92 ? 1.858 -4.412 -9.290 1.00 95.69 92 PRO A CA 1
ATOM 704 C C . PRO A 1 92 ? 2.020 -5.930 -9.163 1.00 95.69 92 PRO A C 1
ATOM 706 O O . PRO A 1 92 ? 1.045 -6.679 -9.053 1.00 95.69 92 PRO A O 1
ATOM 709 N N . ILE A 1 93 ? 3.266 -6.391 -9.127 1.00 94.56 93 ILE A N 1
ATOM 710 C CA . ILE A 1 93 ? 3.603 -7.793 -8.883 1.00 94.56 93 ILE A CA 1
ATOM 711 C C . ILE A 1 93 ? 4.281 -7.887 -7.521 1.00 94.56 93 ILE A C 1
ATOM 713 O O . ILE A 1 93 ? 5.407 -7.430 -7.354 1.00 94.56 93 ILE A O 1
ATOM 717 N N . LEU A 1 94 ? 3.628 -8.542 -6.564 1.00 91.31 94 LEU A N 1
ATOM 718 C CA . LEU A 1 94 ? 4.263 -8.947 -5.312 1.00 91.31 94 LEU A CA 1
ATOM 719 C C . LEU A 1 94 ? 4.917 -10.313 -5.518 1.00 91.31 94 LEU A C 1
ATOM 721 O O . LEU A 1 94 ? 4.241 -11.304 -5.806 1.00 91.31 94 LEU A O 1
ATOM 725 N N . ARG A 1 95 ? 6.241 -10.372 -5.391 1.00 91.25 95 ARG A N 1
ATOM 726 C CA . ARG A 1 95 ? 7.019 -11.606 -5.495 1.00 91.25 95 ARG A CA 1
ATOM 727 C C . ARG A 1 95 ? 7.722 -11.857 -4.168 1.00 91.25 95 ARG A C 1
ATOM 729 O O . ARG A 1 95 ? 8.484 -11.020 -3.702 1.00 91.25 95 ARG A O 1
ATOM 736 N N . ALA A 1 96 ? 7.517 -13.040 -3.596 1.00 85.38 96 ALA A N 1
ATOM 737 C CA . ALA A 1 96 ? 8.290 -13.459 -2.436 1.00 85.38 96 ALA A CA 1
ATOM 738 C C . ALA A 1 96 ? 9.783 -13.491 -2.797 1.00 85.38 96 ALA A C 1
ATOM 740 O O . ALA A 1 96 ? 10.170 -14.114 -3.790 1.00 85.38 96 ALA A O 1
ATOM 741 N N . SER A 1 97 ? 10.614 -12.815 -2.004 1.00 74.94 97 SER A N 1
ATOM 742 C CA . SER A 1 97 ? 12.066 -12.925 -2.145 1.00 74.94 97 SER A CA 1
ATOM 743 C C . SER A 1 97 ? 12.513 -14.349 -1.792 1.00 74.94 97 SER A C 1
ATOM 745 O O . SER A 1 97 ? 12.050 -14.921 -0.806 1.00 74.94 97 SER A O 1
ATOM 747 N N . GLU A 1 98 ? 13.423 -14.931 -2.581 1.00 68.19 98 GLU A N 1
ATOM 748 C CA . GLU A 1 98 ? 13.982 -16.275 -2.336 1.00 68.19 98 GLU A CA 1
ATOM 749 C C . GLU A 1 98 ? 14.904 -16.333 -1.103 1.00 68.19 98 GLU A C 1
ATOM 751 O O . GLU A 1 98 ? 15.359 -17.409 -0.706 1.00 68.19 98 GLU A O 1
ATOM 756 N N . ASN A 1 99 ? 15.160 -15.199 -0.445 1.00 51.44 99 ASN A N 1
ATOM 757 C CA . ASN A 1 99 ? 15.849 -15.201 0.834 1.00 51.44 99 ASN A CA 1
ATOM 758 C C . ASN A 1 99 ? 14.954 -15.829 1.905 1.00 51.44 99 ASN A C 1
ATOM 760 O O . ASN A 1 99 ? 13.925 -15.269 2.275 1.00 51.44 99 ASN A O 1
ATOM 764 N N . LYS A 1 100 ? 15.392 -17.010 2.374 1.00 45.62 100 LYS A N 1
ATOM 765 C CA . LYS A 1 100 ? 14.987 -17.720 3.598 1.00 45.62 100 LYS A CA 1
ATOM 766 C C . LYS A 1 100 ? 14.193 -16.782 4.509 1.00 45.62 100 LYS A C 1
ATOM 768 O O . LYS A 1 100 ? 14.764 -15.818 5.020 1.00 45.62 100 LYS A O 1
ATOM 773 N N . GLY A 1 101 ? 12.902 -17.069 4.695 1.00 47.44 101 GLY A N 1
ATOM 774 C CA . GLY A 1 101 ? 12.056 -16.288 5.596 1.00 47.44 101 GLY A CA 1
ATOM 775 C C . GLY A 1 101 ? 12.698 -16.082 6.967 1.00 47.44 101 GLY A C 1
ATOM 776 O O . GLY A 1 101 ? 13.654 -16.802 7.277 1.00 47.44 101 GLY A O 1
ATOM 777 N N . PRO A 1 102 ? 12.212 -15.117 7.778 1.00 49.50 102 PRO A N 1
ATOM 778 C CA . PRO A 1 102 ? 12.849 -14.732 9.033 1.00 49.50 102 PRO A CA 1
ATOM 779 C C . PRO A 1 102 ? 13.221 -16.004 9.769 1.00 49.50 102 PRO A C 1
ATOM 781 O O . PRO A 1 102 ? 12.356 -16.844 10.033 1.00 49.50 102 PRO A O 1
ATOM 784 N N . GLY A 1 103 ? 14.532 -16.210 9.922 1.00 42.97 103 GLY A N 1
ATOM 785 C CA . GLY A 1 103 ? 15.072 -17.501 10.294 1.00 42.97 103 GLY A CA 1
ATOM 786 C C . GLY A 1 103 ? 14.277 -18.054 11.465 1.00 42.97 103 GLY A C 1
ATOM 787 O O . GLY A 1 103 ? 14.244 -17.458 12.540 1.00 42.97 103 GLY A O 1
ATOM 788 N N . ARG A 1 104 ? 13.681 -19.233 11.277 1.00 45.88 104 ARG A N 1
ATOM 789 C CA . ARG A 1 104 ? 13.161 -20.066 12.369 1.00 45.88 104 ARG A CA 1
ATOM 790 C C . ARG A 1 104 ? 14.262 -20.481 13.372 1.00 45.88 104 ARG A C 1
ATOM 792 O O . ARG A 1 104 ? 13.998 -21.283 14.253 1.00 45.88 104 ARG A O 1
ATOM 799 N N . ASP A 1 105 ? 15.460 -19.901 13.277 1.00 47.84 105 ASP A N 1
ATOM 800 C CA . ASP A 1 105 ? 16.621 -20.092 14.147 1.00 47.84 105 ASP A CA 1
ATOM 801 C C . ASP A 1 105 ? 16.574 -19.262 15.445 1.00 47.84 105 ASP A C 1
ATOM 803 O O . ASP A 1 105 ? 17.515 -19.314 16.234 1.00 47.84 105 ASP A O 1
ATOM 807 N N . ARG A 1 106 ? 15.500 -18.500 15.716 1.00 47.25 106 ARG A N 1
ATOM 808 C CA . ARG A 1 106 ? 15.338 -17.769 16.993 1.00 47.25 106 ARG A CA 1
ATOM 809 C C . ARG A 1 106 ? 14.123 -18.192 17.828 1.00 47.25 106 ARG A C 1
ATOM 811 O O . ARG A 1 106 ? 13.607 -17.403 18.612 1.00 47.25 106 ARG A O 1
ATOM 818 N N . LEU A 1 107 ? 13.686 -19.441 17.702 1.00 43.81 107 LEU A N 1
ATOM 819 C CA . LEU A 1 107 ? 12.740 -20.066 18.628 1.00 43.81 107 LEU A CA 1
ATOM 820 C C . LEU A 1 107 ? 13.360 -21.381 19.119 1.00 43.81 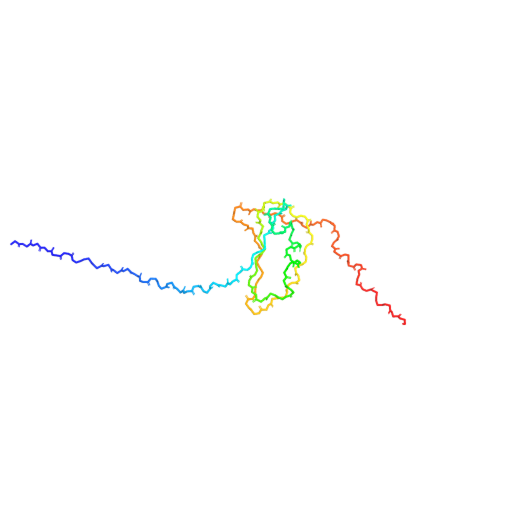107 LEU A C 1
ATOM 822 O O . LEU A 1 107 ? 13.780 -22.198 18.311 1.00 43.81 107 LEU A O 1
ATOM 826 N N . TYR A 1 108 ? 13.422 -21.543 20.445 1.00 43.59 108 TYR A N 1
ATOM 827 C CA . TYR A 1 108 ? 13.986 -22.668 21.216 1.00 43.59 108 TYR A CA 1
ATOM 828 C C . TYR A 1 108 ? 15.498 -22.630 21.534 1.00 43.59 108 TYR A C 1
ATOM 830 O O . TYR A 1 108 ? 16.239 -23.570 21.262 1.00 43.59 108 TYR A O 1
ATOM 838 N N . ARG A 1 109 ? 15.939 -21.606 22.278 1.00 37.56 109 ARG A N 1
ATOM 839 C CA . ARG A 1 109 ? 16.798 -21.863 23.451 1.00 37.56 109 ARG A CA 1
ATOM 840 C C . ARG A 1 109 ? 15.992 -21.581 24.712 1.00 37.56 109 ARG A C 1
ATOM 842 O O . ARG A 1 109 ? 15.945 -20.456 25.193 1.00 37.56 109 ARG A O 1
ATOM 849 N N . THR A 1 110 ? 15.329 -22.606 25.228 1.00 43.97 110 THR A N 1
ATOM 850 C CA . THR A 1 110 ? 15.098 -22.699 26.669 1.00 43.97 110 THR A CA 1
ATOM 851 C C . THR A 1 110 ? 16.375 -23.279 27.259 1.00 43.97 110 THR A C 1
ATOM 853 O O . THR A 1 110 ? 16.541 -24.498 27.294 1.00 43.97 110 THR A O 1
ATOM 856 N N . ASP A 1 111 ? 17.306 -22.411 27.654 1.00 46.56 111 ASP A N 1
ATOM 857 C CA . ASP A 1 111 ? 18.352 -22.820 28.587 1.00 46.56 111 ASP A CA 1
ATOM 858 C C . ASP A 1 111 ? 17.648 -23.205 29.890 1.00 46.56 111 ASP A C 1
ATOM 860 O O . ASP A 1 111 ? 17.049 -22.376 30.573 1.00 46.56 111 ASP A O 1
ATOM 864 N N . THR A 1 112 ? 17.640 -24.506 30.165 1.00 50.03 112 THR A N 1
ATOM 865 C CA . THR A 1 112 ? 17.289 -25.045 31.475 1.00 50.03 112 THR A CA 1
ATOM 866 C C . THR A 1 112 ? 18.622 -25.323 32.148 1.00 50.03 112 THR A C 1
ATOM 868 O O . THR A 1 112 ? 19.352 -26.224 31.732 1.00 50.03 112 THR A O 1
ATOM 871 N N . SER A 1 113 ? 18.986 -24.511 33.131 1.00 51.50 113 SER A N 1
ATOM 872 C CA . SER A 1 113 ? 20.031 -24.801 34.115 1.00 51.50 113 SER A CA 1
ATOM 873 C C . SER A 1 113 ? 19.659 -24.113 35.413 1.00 51.50 113 SER A C 1
ATOM 875 O O . SER A 1 113 ? 19.259 -22.930 35.343 1.00 51.50 113 SER A O 1
#

Foldseek 3Di:
DDDDDDDDDDDDDDDPPDPPPPFDEAEFEEPCVPPTNYPAPQVVQVPDPQEFPGEYEYEYAAQEEHAEDDDRDHHYDDHYDYHYYYDPPHHHHYHHHPPDPPDPVPPDDPPDD

Radius of gyration: 26.09 Å; chains: 1; bounding box: 85×46×68 Å

Secondary structure (DSSP, 8-state):
-------------------------EEEEE-TTTTSSBSSHHHHHHTS-SSB-SEEEEEE-S--EEE--------B-TT-EEEEEEPTT---EEE--SS--S-GGGS------